Protein AF-A0A1G9SM33-F1 (afdb_monomer)

Mean predicted aligned error: 10.68 Å

Foldseek 3Di:
DDDDDDPPDPVVVVVVVVVVVVVVVVVCVVVVHDDDQDDADVVLVVQVCVPVVPDDPVLCSVAVPVSVVQVVQQVVCVVVVPQKHWDWDQDPVSHTDTDIDGNDD

Radius of gyration: 19.19 Å; Cα contacts (8 Å, |Δi|>4): 84; chains: 1; bounding box: 56×46×44 Å

Organism: NCBI:txid349095

Nearest PDB structures (foldseek):
  5da0-assembly1_A  TM=3.170E-01  e=4.469E+00  Deinococcus geothermalis DSM 11300
  3viq-assembly1_A  TM=2.223E-01  e=9.985E+00  Schizosaccharomyces pombe 972h-

Secondary structure (DSSP, 8-state):
-------SHHHHHHHHHHHHHHHHHHHHHHTTPPPPPPPPPHHHHHHHHHH-TT--HHHHHHTHHHHHHHHHHHHHHHHTT-SEEEEEEE-TTS-EEEEEEEPP-

Structure (mmCIF, N/CA/C/O backbone):
data_AF-A0A1G9SM33-F1
#
_entry.id   AF-A0A1G9SM33-F1
#
loop_
_atom_site.group_PDB
_atom_site.id
_atom_site.type_symbol
_atom_site.label_atom_id
_atom_site.label_alt_id
_atom_site.label_comp_id
_atom_site.label_asym_id
_atom_site.label_entity_id
_atom_site.label_seq_id
_atom_site.pdbx_PDB_ins_code
_atom_site.Cartn_x
_atom_site.Cartn_y
_atom_site.Cartn_z
_atom_site.occupancy
_atom_site.B_iso_or_equiv
_atom_site.auth_seq_id
_atom_site.auth_comp_id
_atom_site.auth_asym_id
_atom_site.auth_atom_id
_atom_site.pdbx_PDB_model_num
ATOM 1 N N . MET A 1 1 ? 42.737 32.517 11.461 1.00 46.97 1 MET A N 1
ATOM 2 C CA . MET A 1 1 ? 41.307 32.495 11.848 1.00 46.97 1 MET A CA 1
ATOM 3 C C . MET A 1 1 ? 40.440 32.517 10.597 1.00 46.97 1 MET A C 1
ATOM 5 O O . MET A 1 1 ? 40.552 33.475 9.845 1.00 46.97 1 MET A O 1
ATOM 9 N N . LYS A 1 2 ? 39.619 31.480 10.382 1.00 39.97 2 LYS A N 1
ATOM 10 C CA . LYS A 1 2 ? 38.260 31.524 9.798 1.00 39.97 2 LYS A CA 1
ATOM 11 C C . LYS A 1 2 ? 37.671 30.106 9.849 1.00 39.97 2 LYS A C 1
ATOM 13 O O . LYS A 1 2 ? 37.938 29.256 9.013 1.00 39.97 2 LYS A O 1
ATOM 18 N N . THR A 1 3 ? 37.003 29.894 10.977 1.00 42.69 3 THR A N 1
ATOM 19 C CA . THR A 1 3 ? 35.921 28.958 11.313 1.00 42.69 3 THR A CA 1
ATOM 20 C C . THR A 1 3 ? 35.439 27.984 10.233 1.00 42.69 3 THR A C 1
ATOM 22 O O . THR A 1 3 ? 34.857 28.380 9.223 1.00 42.69 3 THR A O 1
ATOM 25 N N . SER A 1 4 ? 35.586 26.698 10.545 1.00 43.47 4 SER A N 1
ATOM 26 C CA . SER A 1 4 ? 34.866 25.560 9.974 1.00 43.47 4 SER A CA 1
ATOM 27 C C . SER A 1 4 ? 33.345 25.690 10.174 1.00 43.47 4 SER A C 1
ATOM 29 O O . SER A 1 4 ? 32.873 26.113 11.229 1.00 43.47 4 SER A O 1
ATOM 31 N N . ARG A 1 5 ? 32.581 25.339 9.130 1.00 48.88 5 ARG A N 1
ATOM 32 C CA . ARG A 1 5 ? 31.107 25.296 9.092 1.00 48.88 5 ARG A CA 1
ATOM 33 C C . ARG A 1 5 ? 30.548 24.177 9.994 1.00 48.88 5 ARG A C 1
ATOM 35 O O . ARG A 1 5 ? 31.129 23.094 10.004 1.00 48.88 5 ARG A O 1
ATOM 42 N N . PRO A 1 6 ? 29.402 24.374 10.675 1.00 45.84 6 PRO A N 1
ATOM 43 C CA . PRO A 1 6 ? 28.729 23.317 11.421 1.00 45.84 6 PRO A CA 1
ATOM 44 C C . PRO A 1 6 ? 27.711 22.598 10.518 1.00 45.84 6 PRO A C 1
ATOM 46 O O . PRO A 1 6 ? 26.636 23.125 10.253 1.00 45.84 6 PRO A O 1
ATOM 49 N N . GLU A 1 7 ? 28.021 21.387 10.049 1.00 49.94 7 GLU A N 1
ATOM 50 C CA . GLU A 1 7 ? 27.069 20.556 9.277 1.00 49.94 7 GLU A CA 1
ATOM 51 C C . GLU A 1 7 ? 26.266 19.566 10.149 1.00 49.94 7 GLU A C 1
ATOM 53 O O . GLU A 1 7 ? 25.464 18.780 9.650 1.00 49.94 7 GLU A O 1
ATOM 58 N N . THR A 1 8 ? 26.424 19.612 11.474 1.00 51.47 8 THR A N 1
ATOM 59 C CA . THR A 1 8 ? 25.851 18.629 12.413 1.00 51.47 8 THR A CA 1
ATOM 60 C C . THR A 1 8 ? 24.533 19.045 13.086 1.00 51.47 8 THR A C 1
ATOM 62 O O . THR A 1 8 ? 23.816 18.182 13.581 1.00 51.47 8 THR A O 1
ATOM 65 N N . GLY A 1 9 ? 24.141 20.326 13.067 1.00 47.81 9 GLY A N 1
ATOM 66 C CA . GLY A 1 9 ? 23.004 20.828 13.869 1.00 47.81 9 GLY A CA 1
ATOM 67 C C . GLY A 1 9 ? 21.588 20.497 13.359 1.00 47.81 9 GLY A C 1
ATOM 68 O O . GLY A 1 9 ? 20.625 20.531 14.128 1.00 47.81 9 GLY A O 1
ATOM 69 N N . VAL A 1 10 ? 21.428 20.165 12.075 1.00 51.75 10 VAL A N 1
ATOM 70 C CA . VAL A 1 10 ? 20.098 19.968 11.454 1.00 51.75 10 VAL A CA 1
ATOM 71 C C . VAL A 1 10 ? 19.575 18.535 11.642 1.00 51.75 10 VAL A C 1
ATOM 73 O O . VAL A 1 10 ? 18.385 18.326 11.857 1.00 51.75 10 VAL A O 1
ATOM 76 N N . LYS A 1 11 ? 20.461 17.531 11.652 1.00 52.66 11 LYS A N 1
ATOM 77 C CA . LYS A 1 11 ? 20.069 16.116 11.811 1.00 52.66 11 LYS A CA 1
ATOM 78 C C . LYS A 1 11 ? 19.649 15.770 13.244 1.00 52.66 11 LYS A C 1
ATOM 80 O O . LYS A 1 11 ? 18.727 14.978 13.443 1.00 52.66 11 LYS A O 1
ATOM 85 N N . ASP A 1 12 ? 20.275 16.393 14.242 1.00 59.75 12 ASP A N 1
ATOM 86 C CA . ASP A 1 12 ? 19.938 1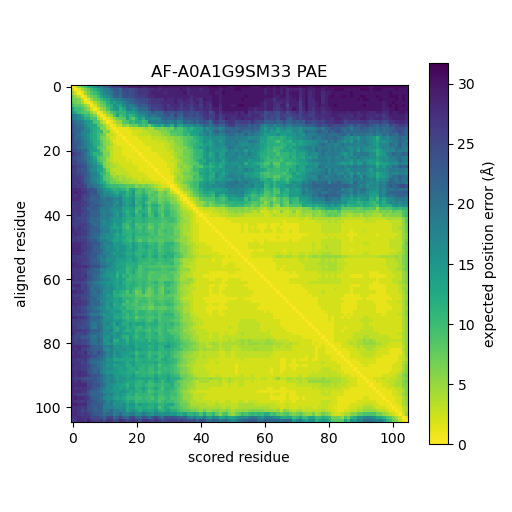6.166 15.655 1.00 59.75 12 ASP A CA 1
ATOM 87 C C . ASP A 1 12 ? 18.591 16.780 16.050 1.00 59.75 12 ASP A C 1
ATOM 89 O O . ASP A 1 12 ? 17.868 16.229 16.887 1.00 59.75 12 ASP A O 1
ATOM 93 N N . THR A 1 13 ? 18.202 17.884 15.411 1.00 72.25 13 THR A N 1
ATOM 94 C CA . THR A 1 13 ? 16.907 18.530 15.653 1.00 72.25 13 THR A CA 1
ATOM 95 C C . THR A 1 13 ? 15.754 17.741 15.035 1.00 72.25 13 THR A C 1
ATOM 97 O O . THR A 1 13 ? 14.717 17.575 15.681 1.00 72.25 13 THR A O 1
ATOM 100 N N . GLU A 1 14 ? 15.937 17.173 13.843 1.00 71.81 14 GLU A N 1
ATOM 101 C CA . GLU A 1 14 ? 14.946 16.299 13.207 1.00 71.81 14 GLU A CA 1
ATOM 102 C C . GLU A 1 14 ? 14.753 14.985 13.976 1.00 71.81 14 GLU A C 1
ATOM 104 O O . GLU A 1 14 ? 13.626 14.631 14.330 1.00 71.81 14 GLU A O 1
ATOM 109 N N . LYS A 1 15 ? 15.847 14.314 14.355 1.00 77.06 15 LYS A N 1
ATOM 110 C CA . LYS A 1 15 ? 15.7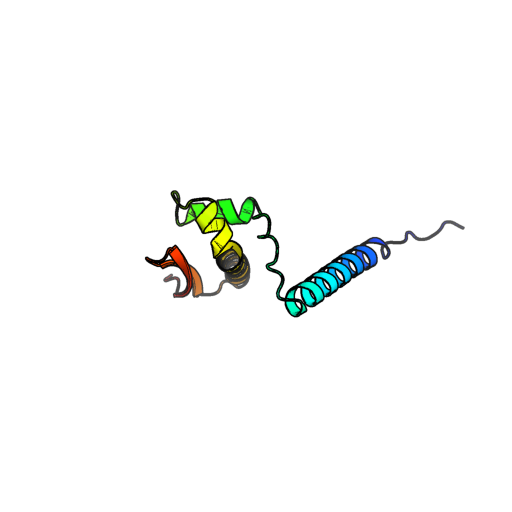95 13.110 15.197 1.00 77.06 15 LYS A CA 1
ATOM 111 C C . LYS A 1 15 ? 15.088 13.376 16.529 1.00 77.06 15 LYS A C 1
ATOM 113 O O . LYS A 1 15 ? 14.259 12.577 16.961 1.00 77.06 15 LYS A O 1
ATOM 118 N N . SER A 1 16 ? 15.367 14.517 17.160 1.00 81.12 16 SER A N 1
ATOM 119 C CA . SER A 1 16 ? 14.714 14.922 18.410 1.00 81.12 16 SER A CA 1
ATOM 120 C C . SER A 1 16 ? 13.213 15.174 18.230 1.00 81.12 16 SER A C 1
ATOM 122 O O . SER A 1 16 ? 12.418 14.752 19.072 1.00 81.12 16 SER A O 1
ATOM 124 N N . ARG A 1 17 ? 12.800 15.788 17.112 1.00 77.50 17 ARG A N 1
ATOM 125 C CA . ARG A 1 17 ? 11.382 15.973 16.755 1.00 77.50 17 ARG A CA 1
ATOM 126 C C . ARG A 1 17 ? 10.671 14.640 16.537 1.00 77.50 17 ARG A C 1
ATOM 128 O O . ARG A 1 17 ? 9.576 14.449 17.065 1.00 77.50 17 ARG A O 1
ATOM 135 N N . ILE A 1 18 ? 11.303 13.709 15.822 1.00 80.81 18 ILE A N 1
ATOM 136 C CA . ILE A 1 18 ? 10.766 12.363 15.586 1.00 80.81 18 ILE A CA 1
ATOM 137 C C . ILE A 1 18 ? 10.593 11.620 16.915 1.00 80.81 18 ILE A C 1
ATOM 139 O O . ILE A 1 18 ? 9.509 11.115 17.198 1.00 80.81 18 ILE A O 1
ATOM 143 N N . LEU A 1 19 ? 11.615 11.609 17.777 1.00 82.38 19 LEU A N 1
ATOM 144 C CA . LEU A 1 19 ? 11.549 10.947 19.087 1.00 82.38 19 LEU A CA 1
ATOM 145 C C . LEU A 1 19 ? 10.477 11.552 20.000 1.00 82.38 19 LEU A C 1
ATOM 147 O O . LEU A 1 19 ? 9.778 10.819 20.702 1.00 82.38 19 LEU A O 1
ATOM 151 N N . HIS A 1 20 ? 10.325 12.876 19.985 1.00 81.75 20 HIS A N 1
ATOM 152 C CA . HIS A 1 20 ? 9.274 13.552 20.737 1.00 81.75 20 HIS A CA 1
ATOM 153 C C . HIS A 1 20 ? 7.879 13.157 20.231 1.00 81.75 20 HIS A C 1
ATOM 155 O O . HIS A 1 20 ? 7.013 12.794 21.029 1.00 81.75 20 HIS A O 1
ATOM 161 N N . ARG A 1 21 ? 7.682 13.137 18.906 1.00 80.38 21 ARG A N 1
ATOM 162 C CA . ARG A 1 21 ? 6.428 12.707 18.275 1.00 80.38 21 ARG A CA 1
ATOM 163 C C . ARG A 1 21 ? 6.103 11.249 18.607 1.00 80.38 21 ARG A C 1
ATOM 165 O O . ARG A 1 21 ? 4.977 10.962 18.996 1.00 80.38 21 ARG A O 1
ATOM 172 N N . LEU A 1 22 ? 7.090 10.352 18.554 1.00 83.12 22 LEU A N 1
ATOM 173 C CA . LEU A 1 22 ? 6.931 8.941 18.925 1.00 83.12 22 LEU A CA 1
ATOM 174 C C . LEU A 1 22 ? 6.562 8.756 20.402 1.00 83.12 22 LEU A C 1
ATOM 176 O O . LEU A 1 22 ? 5.708 7.928 20.714 1.00 83.12 22 LEU A O 1
ATOM 180 N N . ARG A 1 23 ? 7.158 9.531 21.321 1.00 85.31 23 ARG A N 1
ATOM 181 C CA . ARG A 1 23 ? 6.760 9.505 22.742 1.00 85.31 23 ARG A CA 1
ATOM 182 C C . ARG A 1 23 ? 5.318 9.940 22.936 1.00 85.31 23 ARG A C 1
ATOM 184 O O . ARG A 1 23 ? 4.594 9.253 23.648 1.00 85.31 23 ARG A O 1
ATOM 191 N N . LYS A 1 24 ? 4.913 11.042 22.298 1.00 81.00 24 LYS A N 1
ATOM 192 C CA . LYS A 1 24 ? 3.534 11.535 22.369 1.00 81.00 24 LYS A CA 1
ATOM 193 C C . LYS A 1 24 ? 2.566 10.482 21.839 1.00 81.00 24 LYS A C 1
ATOM 195 O O . LYS A 1 24 ? 1.604 10.151 22.516 1.00 81.00 24 LYS A O 1
ATOM 200 N N . ILE A 1 25 ? 2.888 9.878 20.692 1.00 78.44 25 ILE A N 1
ATOM 201 C CA . ILE A 1 25 ? 2.091 8.787 20.128 1.00 78.44 25 ILE A CA 1
ATOM 202 C C . ILE A 1 25 ? 1.974 7.641 21.135 1.00 78.44 25 ILE A C 1
ATOM 204 O O . ILE A 1 25 ? 0.880 7.228 21.483 1.00 78.44 25 ILE A O 1
ATOM 208 N N . ARG A 1 26 ? 3.086 7.169 21.699 1.00 79.88 26 ARG A N 1
ATOM 209 C CA . ARG A 1 26 ? 3.062 6.068 22.669 1.00 79.88 26 ARG A CA 1
ATOM 210 C C . ARG A 1 26 ? 2.219 6.371 23.917 1.00 79.88 26 ARG A C 1
ATOM 212 O O . ARG A 1 26 ? 1.583 5.461 24.438 1.00 79.88 26 ARG A O 1
ATOM 219 N N . GLN A 1 27 ? 2.220 7.614 24.397 1.00 83.25 27 GLN A N 1
ATOM 220 C CA . GLN A 1 27 ? 1.413 8.035 25.547 1.00 83.25 27 GLN A CA 1
ATOM 221 C C . GLN A 1 27 ? -0.086 8.041 25.227 1.00 83.25 27 GLN A C 1
ATOM 223 O O . GLN A 1 27 ? -0.866 7.494 25.998 1.00 83.25 27 GLN A O 1
ATOM 228 N N . GLU A 1 28 ? -0.476 8.582 24.073 1.00 79.69 28 GLU A N 1
ATOM 229 C CA . GLU A 1 28 ? -1.871 8.580 23.609 1.00 79.69 28 GLU A CA 1
ATOM 230 C C . GLU A 1 28 ? -2.390 7.148 23.374 1.00 79.69 28 GLU A C 1
ATOM 232 O O . GLU A 1 28 ? -3.510 6.823 23.761 1.00 79.69 28 GLU A O 1
ATOM 237 N N . ALA A 1 29 ? -1.544 6.257 22.835 1.00 76.25 29 ALA A N 1
ATOM 238 C CA . ALA A 1 29 ? -1.876 4.839 22.646 1.00 76.25 29 ALA A CA 1
ATOM 239 C C . ALA A 1 29 ? -2.140 4.161 23.991 1.00 76.25 29 ALA A C 1
ATOM 241 O O . ALA A 1 29 ? -3.109 3.420 24.136 1.00 76.25 29 ALA A O 1
ATOM 242 N N . ALA A 1 30 ? -1.279 4.423 24.980 1.00 80.50 30 ALA A N 1
ATOM 243 C CA . ALA A 1 30 ? -1.432 3.887 26.327 1.00 80.50 30 ALA A CA 1
ATOM 244 C C . ALA A 1 30 ? -2.688 4.427 27.033 1.00 80.50 30 ALA A C 1
ATOM 246 O O . ALA A 1 30 ? -3.261 3.728 27.863 1.00 80.50 30 ALA A O 1
ATOM 247 N N . ALA A 1 31 ? -3.130 5.640 26.687 1.00 83.19 31 ALA A N 1
ATOM 248 C CA . ALA A 1 31 ? -4.362 6.241 27.189 1.00 83.19 31 ALA A CA 1
ATOM 249 C C . ALA A 1 31 ? -5.635 5.715 26.493 1.00 83.19 31 ALA A C 1
ATOM 251 O O . ALA A 1 31 ? -6.737 6.088 26.884 1.00 83.19 31 ALA A O 1
ATOM 252 N N . GLY A 1 32 ? -5.507 4.861 25.469 1.00 76.31 32 GLY A N 1
ATOM 253 C CA . GLY A 1 32 ? -6.640 4.353 24.692 1.00 76.31 32 GLY A CA 1
ATOM 254 C C . GLY A 1 32 ? -7.279 5.398 23.773 1.00 76.31 32 GLY A C 1
ATOM 255 O O . GLY A 1 32 ? -8.345 5.149 23.205 1.00 76.31 32 GLY A O 1
ATOM 256 N N . ASN A 1 33 ? -6.639 6.558 23.602 1.00 75.62 33 ASN A N 1
ATOM 257 C CA . ASN A 1 33 ? -7.123 7.587 22.699 1.00 75.62 33 ASN A CA 1
ATO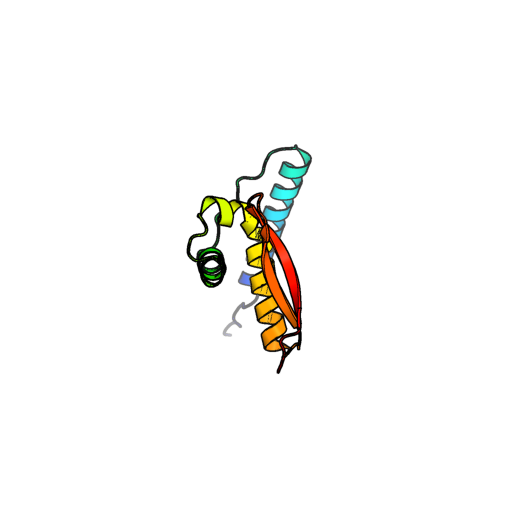M 258 C C . ASN A 1 33 ? -6.937 7.121 21.254 1.00 75.62 33 ASN A C 1
ATOM 260 O O . ASN A 1 33 ? -5.870 6.639 20.863 1.00 75.62 33 ASN A O 1
ATOM 264 N N . ARG A 1 34 ? -7.984 7.282 20.436 1.00 61.75 34 ARG A N 1
ATOM 265 C CA . ARG A 1 34 ? -7.853 7.095 18.990 1.00 61.75 34 ARG A CA 1
ATOM 266 C C . ARG A 1 34 ? -6.922 8.166 18.448 1.00 61.75 34 ARG A C 1
ATOM 268 O O . ARG A 1 34 ? -7.118 9.355 18.691 1.00 61.75 34 ARG A O 1
ATOM 275 N N . PHE A 1 35 ? -5.925 7.729 17.694 1.00 62.88 35 PHE A N 1
ATOM 276 C CA . PHE A 1 35 ? -5.069 8.645 16.967 1.00 62.88 35 PHE A CA 1
ATOM 277 C C . PHE A 1 35 ? -5.880 9.385 15.914 1.00 62.88 35 PHE A C 1
ATOM 279 O O . PHE A 1 35 ? -6.724 8.757 15.270 1.00 62.88 35 PHE A O 1
ATOM 286 N N . PRO A 1 36 ? -5.623 10.688 15.712 1.00 65.06 36 PRO A N 1
ATOM 287 C CA . PRO A 1 36 ? -6.105 11.347 14.514 1.00 65.06 36 PRO A CA 1
ATOM 288 C C . PRO A 1 36 ? -5.609 10.550 13.308 1.00 65.06 36 PRO A C 1
ATOM 290 O O . PRO A 1 36 ? -4.443 10.138 13.271 1.00 65.06 36 PRO A O 1
ATOM 293 N N . GLU A 1 37 ? -6.511 10.294 12.363 1.00 65.31 37 GLU A N 1
ATOM 294 C CA . GLU A 1 37 ? -6.142 9.630 11.120 1.00 65.31 37 GLU A CA 1
ATOM 295 C C . GLU A 1 37 ? -5.014 10.435 10.465 1.00 65.31 37 GLU A C 1
ATOM 297 O O . GLU A 1 37 ? -5.091 11.668 10.412 1.00 65.31 37 GLU A O 1
ATOM 302 N N . PRO A 1 38 ? -3.924 9.776 10.046 1.00 71.12 38 PRO A N 1
ATOM 303 C CA . PRO A 1 38 ? -2.824 10.484 9.428 1.00 71.12 38 PRO A CA 1
ATOM 304 C C . PRO A 1 38 ? -3.309 11.128 8.135 1.00 71.12 38 PRO A C 1
ATOM 306 O O . PRO A 1 38 ? -4.057 10.527 7.363 1.00 71.12 38 PRO A O 1
ATOM 309 N N . GLU A 1 39 ? -2.863 12.358 7.907 1.00 81.50 39 GLU A N 1
ATOM 310 C CA . GLU A 1 39 ? -2.991 12.986 6.601 1.00 81.50 39 GLU A CA 1
ATOM 311 C C . GLU A 1 39 ? -2.242 12.121 5.584 1.00 81.50 39 GLU A C 1
ATOM 313 O O . GLU A 1 39 ? -1.066 11.792 5.774 1.00 81.50 39 GLU A O 1
ATOM 318 N N . VAL A 1 40 ? -2.955 11.686 4.547 1.00 85.31 40 VAL A N 1
ATOM 319 C CA . VAL A 1 40 ? -2.397 10.813 3.518 1.00 85.31 40 VAL A CA 1
ATOM 320 C C . VAL A 1 40 ? -1.547 11.651 2.572 1.00 85.31 40 VAL A C 1
ATOM 322 O O . VAL A 1 40 ? -2.027 12.626 1.997 1.00 85.31 40 VAL A O 1
ATOM 325 N N . ASP A 1 41 ? -0.295 11.240 2.383 1.00 90.00 41 ASP A N 1
ATOM 326 C CA . ASP A 1 41 ? 0.606 11.862 1.416 1.00 90.00 41 ASP A CA 1
ATOM 327 C C . ASP A 1 41 ? 0.019 11.767 -0.014 1.00 90.00 41 ASP A C 1
ATOM 329 O O . ASP A 1 41 ? -0.424 10.684 -0.421 1.00 90.00 41 ASP A O 1
ATOM 333 N N . PRO A 1 42 ? 0.015 12.854 -0.811 1.00 93.94 42 PRO A N 1
ATOM 334 C CA . PRO A 1 42 ? -0.417 12.821 -2.209 1.00 93.94 42 PRO A CA 1
ATOM 335 C C . PRO A 1 42 ? 0.230 11.711 -3.050 1.00 93.94 42 PRO A C 1
ATOM 337 O O . PRO A 1 42 ? -0.423 11.170 -3.945 1.00 93.94 42 PRO A O 1
ATOM 340 N N . GLU A 1 43 ? 1.482 11.339 -2.763 1.00 94.94 43 GLU A N 1
ATOM 341 C CA . GLU A 1 43 ? 2.171 10.245 -3.454 1.00 94.94 43 GLU A CA 1
ATOM 342 C C . GLU A 1 43 ? 1.491 8.893 -3.186 1.00 94.94 43 GLU A C 1
ATOM 344 O O . GLU A 1 43 ? 1.289 8.106 -4.111 1.00 94.94 43 GLU A O 1
ATOM 349 N N . VAL A 1 44 ? 1.048 8.656 -1.948 1.00 94.62 44 VAL A N 1
ATOM 350 C CA . VAL A 1 44 ? 0.316 7.442 -1.549 1.00 94.62 44 VAL A CA 1
ATOM 351 C C . VAL A 1 44 ? -1.031 7.378 -2.271 1.00 94.62 44 VAL A C 1
ATOM 353 O O . VAL A 1 44 ? -1.398 6.330 -2.809 1.00 94.62 44 VAL A O 1
ATOM 356 N N . THR A 1 45 ? -1.739 8.506 -2.360 1.00 95.69 45 THR A N 1
ATOM 357 C CA . THR A 1 45 ? -3.002 8.618 -3.107 1.00 95.69 45 THR A CA 1
ATOM 358 C C . THR A 1 45 ? -2.810 8.323 -4.592 1.00 95.69 45 THR A C 1
ATOM 360 O O . THR A 1 45 ? -3.554 7.533 -5.180 1.00 95.69 45 THR A O 1
ATOM 363 N N . MET A 1 46 ? -1.790 8.922 -5.210 1.00 97.06 46 MET A N 1
ATOM 364 C CA . MET A 1 46 ? -1.465 8.689 -6.615 1.00 97.06 46 MET A CA 1
ATOM 365 C C . MET A 1 46 ? -1.098 7.222 -6.859 1.00 97.06 46 MET A C 1
ATOM 367 O O . MET A 1 46 ? -1.619 6.608 -7.788 1.00 97.06 46 MET A O 1
ATOM 371 N N . PHE A 1 47 ? -0.263 6.638 -5.997 1.00 97.00 47 PHE A N 1
ATOM 372 C CA . PHE A 1 47 ? 0.134 5.238 -6.090 1.00 97.00 47 PHE A CA 1
ATOM 373 C C . PHE A 1 47 ? -1.067 4.292 -5.991 1.00 97.00 47 PHE A C 1
ATOM 375 O O . PHE A 1 47 ? -1.176 3.372 -6.797 1.00 97.00 47 PHE A O 1
ATOM 382 N N . ALA A 1 48 ? -2.004 4.529 -5.067 1.00 96.94 48 ALA A N 1
ATOM 383 C CA . ALA A 1 48 ? -3.226 3.731 -4.955 1.00 96.94 48 ALA A CA 1
ATOM 384 C C . ALA A 1 48 ? -4.048 3.748 -6.254 1.00 96.94 48 ALA A C 1
ATOM 386 O O . ALA A 1 48 ? -4.465 2.695 -6.747 1.00 96.94 48 ALA A O 1
ATOM 387 N N . ARG A 1 49 ? -4.218 4.936 -6.846 1.00 97.31 49 ARG A N 1
ATOM 388 C CA . ARG A 1 49 ? -5.009 5.142 -8.068 1.00 97.31 49 ARG A CA 1
ATOM 389 C C . ARG A 1 49 ? -4.372 4.555 -9.329 1.00 97.31 49 ARG A C 1
ATOM 391 O O . ARG A 1 49 ? -5.094 4.265 -10.276 1.00 97.31 49 ARG A O 1
ATOM 398 N N . LEU A 1 50 ? -3.063 4.286 -9.336 1.00 96.25 50 LEU A N 1
ATOM 399 C CA . LEU A 1 50 ? -2.428 3.526 -10.424 1.00 96.25 50 LEU A CA 1
ATOM 400 C C . LEU A 1 50 ? -2.966 2.090 -10.539 1.00 96.25 50 LEU A C 1
ATOM 402 O O . LEU A 1 50 ? -2.971 1.528 -11.632 1.00 96.25 50 LEU A O 1
ATOM 406 N N . PHE A 1 51 ? -3.402 1.488 -9.428 1.00 94.44 51 PHE A N 1
ATOM 407 C CA . PHE A 1 51 ? -3.935 0.119 -9.401 1.00 94.44 51 PHE A CA 1
ATOM 408 C C . PHE A 1 51 ? -5.459 0.085 -9.325 1.00 94.44 51 PHE A C 1
ATOM 410 O O . PHE A 1 51 ? -6.082 -0.811 -9.891 1.00 94.44 51 PHE A O 1
ATOM 417 N N . TYR A 1 52 ? -6.048 1.058 -8.632 1.00 96.38 52 TYR A N 1
ATOM 418 C CA . TYR A 1 52 ? -7.485 1.171 -8.418 1.00 96.38 52 TYR A CA 1
ATOM 419 C C . TYR A 1 52 ? -7.930 2.603 -8.747 1.00 96.38 52 TYR A C 1
ATOM 421 O O . TYR A 1 52 ? -8.049 3.413 -7.833 1.00 96.38 52 TYR A O 1
ATOM 429 N N . PRO A 1 53 ? -8.159 2.950 -10.027 1.00 96.12 53 PRO A N 1
ATOM 430 C CA . PRO A 1 53 ? -8.415 4.336 -10.440 1.00 96.12 53 PRO A CA 1
ATOM 431 C C . PRO A 1 53 ? -9.583 5.009 -9.710 1.00 96.12 53 PRO A C 1
ATOM 433 O O . PRO A 1 53 ? -9.506 6.185 -9.373 1.00 96.12 53 PRO A O 1
ATOM 436 N N . GLU A 1 54 ? -10.619 4.229 -9.401 1.00 95.69 54 GLU A N 1
ATOM 437 C CA . GLU A 1 54 ? -11.862 4.688 -8.770 1.00 95.69 54 GLU A CA 1
ATOM 438 C C . GLU A 1 54 ? -11.863 4.539 -7.234 1.00 95.69 54 GLU A C 1
ATOM 440 O O . GLU A 1 54 ? -12.911 4.657 -6.596 1.00 95.69 54 GLU A O 1
ATOM 445 N N . ILE A 1 55 ? -10.722 4.220 -6.606 1.00 96.12 55 ILE A N 1
ATOM 446 C CA . ILE A 1 55 ? -10.660 4.091 -5.144 1.00 96.12 55 ILE A CA 1
ATOM 447 C C . ILE A 1 55 ? -10.903 5.449 -4.475 1.00 96.12 55 ILE A C 1
ATOM 449 O O . ILE A 1 55 ? -10.283 6.457 -4.818 1.00 96.12 55 ILE A O 1
ATOM 453 N N . SER A 1 56 ? -11.815 5.471 -3.503 1.00 95.50 56 SER A N 1
ATOM 454 C CA . SER A 1 56 ? -12.183 6.694 -2.790 1.00 95.50 56 SER A CA 1
ATOM 455 C C . SER A 1 56 ? -11.106 7.129 -1.799 1.00 95.50 56 SER A C 1
ATOM 457 O O . SER A 1 56 ? -10.409 6.296 -1.215 1.00 95.50 56 SER A O 1
ATOM 459 N N . ASP A 1 57 ? -11.034 8.431 -1.525 1.00 93.81 57 ASP A N 1
ATOM 460 C CA . ASP A 1 57 ? -10.080 8.991 -0.558 1.00 93.81 57 ASP A CA 1
ATOM 461 C C . ASP A 1 57 ? -10.260 8.391 0.839 1.00 93.81 57 ASP A C 1
ATOM 463 O O . ASP A 1 57 ? -9.281 8.092 1.513 1.00 93.81 57 ASP A O 1
ATOM 467 N N . THR A 1 58 ? -11.499 8.100 1.242 1.00 93.06 58 THR A N 1
ATOM 468 C CA . THR A 1 58 ? -11.791 7.415 2.509 1.00 93.06 58 THR A CA 1
ATOM 469 C C . THR A 1 58 ? -11.196 6.005 2.560 1.00 93.06 58 THR A C 1
ATOM 471 O O . THR A 1 58 ? -10.685 5.588 3.597 1.00 93.06 58 THR A O 1
ATOM 474 N N . LEU A 1 59 ? -11.232 5.251 1.454 1.00 94.75 59 LEU A N 1
ATOM 475 C CA . LEU A 1 59 ? -10.614 3.923 1.396 1.00 94.75 59 LEU A CA 1
ATOM 476 C C . LEU A 1 59 ? -9.090 4.002 1.357 1.00 94.75 59 LEU A C 1
ATOM 478 O O . LEU A 1 59 ? -8.436 3.166 1.980 1.00 94.75 59 LEU A O 1
ATOM 482 N N . ILE A 1 60 ? -8.531 5.001 0.673 1.00 95.38 60 ILE A N 1
ATOM 483 C CA . ILE A 1 60 ? -7.090 5.270 0.697 1.00 95.38 60 ILE A CA 1
ATOM 484 C C . ILE A 1 60 ? -6.658 5.604 2.127 1.00 95.38 60 ILE A C 1
ATOM 486 O O . ILE A 1 60 ? -5.717 5.004 2.634 1.00 95.38 60 ILE A O 1
ATOM 490 N N . GLN A 1 61 ? -7.379 6.495 2.805 1.00 92.94 61 GLN A N 1
ATOM 491 C CA . GLN A 1 61 ? -7.098 6.898 4.179 1.00 92.94 61 GLN A CA 1
ATOM 492 C C . GLN A 1 61 ? -7.219 5.738 5.156 1.00 92.94 61 GLN A C 1
ATOM 494 O O . GLN A 1 61 ? -6.372 5.595 6.026 1.00 92.94 61 GLN A O 1
ATOM 499 N N . ARG A 1 62 ? -8.208 4.857 4.992 1.00 92.38 62 ARG A N 1
ATOM 500 C CA . ARG A 1 62 ? -8.340 3.667 5.841 1.00 92.38 62 ARG A CA 1
ATOM 501 C C . ARG A 1 62 ? -7.188 2.673 5.661 1.00 92.38 62 ARG A C 1
ATOM 503 O O . ARG A 1 62 ? -6.785 2.048 6.634 1.00 92.38 62 ARG A O 1
ATOM 510 N N . ASN A 1 63 ? -6.673 2.532 4.440 1.00 94.50 63 ASN A N 1
ATOM 511 C CA . ASN A 1 63 ? -5.642 1.551 4.073 1.00 94.50 63 ASN A CA 1
ATOM 512 C C . ASN A 1 63 ? -4.262 2.195 3.833 1.00 94.50 63 ASN A C 1
ATOM 514 O O . ASN A 1 63 ? -3.412 1.637 3.134 1.00 94.50 63 ASN A O 1
ATOM 518 N N . TRP A 1 64 ? -4.041 3.404 4.359 1.00 94.31 64 TRP A N 1
ATOM 519 C CA . TRP A 1 64 ? -2.864 4.222 4.054 1.00 94.31 64 TRP A CA 1
ATOM 520 C C . TRP A 1 64 ? -1.550 3.491 4.361 1.00 94.31 64 TRP A C 1
ATOM 522 O O . TRP A 1 64 ? -0.564 3.647 3.636 1.00 94.31 64 TRP A O 1
ATOM 532 N N . LEU A 1 65 ? -1.543 2.670 5.417 1.00 93.12 65 LEU A N 1
ATOM 533 C CA . LEU A 1 65 ? -0.372 1.939 5.880 1.00 93.12 65 LEU A CA 1
ATOM 534 C C . LEU A 1 65 ? 0.021 0.856 4.874 1.00 93.12 65 LEU A C 1
ATOM 536 O O . LEU A 1 65 ? 1.180 0.763 4.475 1.00 93.12 65 LEU A O 1
ATOM 540 N N . GLU A 1 66 ? -0.945 0.067 4.417 1.00 95.69 66 GLU A N 1
ATOM 541 C CA . GLU A 1 66 ? -0.742 -1.000 3.445 1.00 95.69 66 GLU A CA 1
ATOM 542 C C . GLU A 1 66 ? -0.289 -0.431 2.099 1.00 95.69 66 GLU A C 1
ATOM 544 O O . GLU A 1 66 ? 0.664 -0.938 1.503 1.00 95.69 66 GLU A O 1
ATOM 549 N N . ILE A 1 67 ? -0.901 0.667 1.651 1.00 97.00 67 ILE A N 1
ATOM 550 C CA . ILE A 1 67 ? -0.522 1.344 0.404 1.00 97.00 67 ILE A CA 1
ATOM 551 C C . ILE A 1 67 ? 0.921 1.863 0.498 1.00 97.00 67 ILE A C 1
ATOM 553 O O . ILE A 1 67 ? 1.735 1.592 -0.390 1.00 97.00 67 ILE A O 1
ATOM 557 N N . THR A 1 68 ? 1.268 2.535 1.602 1.00 95.69 68 THR A N 1
ATOM 558 C CA . THR A 1 68 ? 2.628 3.046 1.850 1.00 95.69 68 THR A CA 1
ATOM 559 C C . THR A 1 68 ? 3.653 1.912 1.875 1.00 95.69 68 THR A C 1
ATOM 561 O O . THR A 1 68 ? 4.685 1.986 1.205 1.00 95.69 68 THR A O 1
ATOM 564 N N . ASN A 1 69 ? 3.352 0.824 2.587 1.00 96.06 69 ASN A N 1
ATOM 565 C CA . ASN A 1 69 ? 4.217 -0.353 2.663 1.00 96.06 69 ASN A CA 1
ATOM 566 C C . ASN A 1 69 ? 4.410 -1.001 1.286 1.00 96.06 69 ASN A C 1
ATOM 568 O O . ASN A 1 69 ? 5.523 -1.389 0.929 1.00 96.06 69 ASN A O 1
ATOM 572 N N . CYS A 1 70 ? 3.349 -1.097 0.478 1.00 97.19 70 CYS A N 1
ATOM 573 C CA . CYS A 1 70 ? 3.451 -1.622 -0.880 1.00 97.19 70 CYS A CA 1
ATOM 574 C C . CYS A 1 70 ? 4.370 -0.764 -1.754 1.00 97.19 70 CYS A C 1
ATOM 576 O O . CYS A 1 70 ? 5.199 -1.310 -2.485 1.00 97.19 70 CYS A O 1
ATOM 578 N N . MET A 1 71 ? 4.232 0.561 -1.675 1.00 96.19 71 MET A N 1
ATOM 579 C CA . MET A 1 71 ? 5.051 1.511 -2.424 1.00 96.19 71 MET A CA 1
ATOM 580 C C . MET A 1 71 ? 6.534 1.377 -2.053 1.00 96.19 71 MET A C 1
ATOM 582 O O . MET A 1 71 ? 7.374 1.201 -2.936 1.00 96.19 71 MET A O 1
ATOM 586 N N . GLN A 1 72 ? 6.854 1.357 -0.756 1.00 95.81 72 GLN A N 1
ATOM 587 C CA . GLN A 1 72 ? 8.228 1.200 -0.263 1.00 95.81 72 GLN A CA 1
ATOM 588 C C . GLN A 1 72 ? 8.841 -0.149 -0.658 1.00 95.81 72 GLN A C 1
ATOM 590 O O . GLN A 1 72 ? 9.952 -0.190 -1.193 1.00 95.81 72 GLN A O 1
ATOM 595 N N . HIS A 1 73 ? 8.110 -1.253 -0.462 1.00 95.94 73 HIS A N 1
ATOM 596 C CA . HIS A 1 73 ? 8.579 -2.580 -0.864 1.00 95.94 73 HIS A CA 1
ATOM 597 C C . HIS A 1 73 ? 8.826 -2.661 -2.367 1.00 95.94 73 HIS A C 1
ATOM 599 O O . HIS A 1 73 ? 9.829 -3.232 -2.787 1.00 95.94 73 HIS A O 1
ATOM 605 N N . ARG A 1 74 ? 7.945 -2.075 -3.184 1.00 93.56 74 ARG A N 1
ATOM 606 C CA . ARG A 1 74 ? 8.116 -2.069 -4.637 1.00 93.56 74 ARG A CA 1
ATOM 607 C C . ARG A 1 74 ? 9.364 -1.286 -5.049 1.00 93.56 74 ARG A C 1
ATOM 609 O O . ARG A 1 74 ? 10.152 -1.819 -5.823 1.00 93.56 74 ARG A O 1
ATOM 616 N N . GLN A 1 75 ? 9.592 -0.094 -4.489 1.00 94.50 75 GLN A N 1
ATOM 617 C CA . GLN A 1 75 ? 10.809 0.685 -4.761 1.00 94.50 75 GLN A CA 1
ATOM 618 C C . GLN A 1 75 ? 12.081 -0.092 -4.390 1.00 94.50 75 GLN A C 1
ATOM 620 O O . GLN A 1 75 ? 13.054 -0.091 -5.143 1.00 94.50 75 GLN A O 1
ATOM 625 N N . GLN A 1 76 ? 12.084 -0.784 -3.247 1.00 95.62 76 GLN A N 1
ATOM 626 C CA . GLN A 1 76 ? 1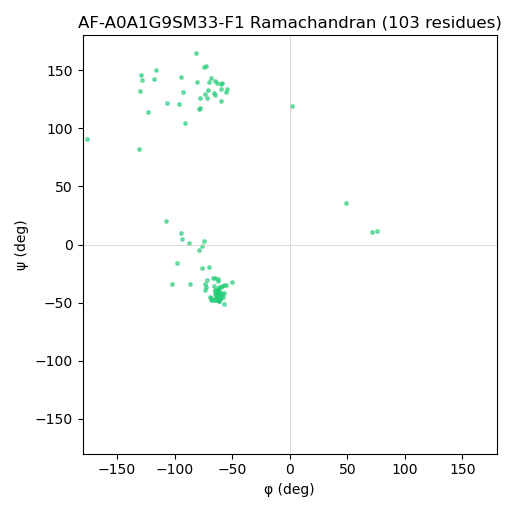3.210 -1.628 -2.846 1.00 95.62 76 GLN A CA 1
ATOM 627 C C . GLN A 1 76 ? 13.408 -2.810 -3.809 1.00 95.62 76 GLN A C 1
ATOM 629 O O . GLN A 1 76 ? 14.514 -3.035 -4.295 1.00 95.62 76 GLN A O 1
ATOM 634 N N . GLN A 1 77 ? 12.335 -3.527 -4.143 1.00 95.75 77 GLN A N 1
ATOM 635 C CA . GLN A 1 77 ? 12.363 -4.674 -5.055 1.00 95.75 77 GLN A CA 1
ATOM 636 C C . GLN A 1 77 ? 12.803 -4.295 -6.478 1.00 95.75 77 GLN A C 1
ATOM 638 O O . GLN A 1 77 ? 13.415 -5.110 -7.169 1.00 95.75 77 GLN A O 1
ATOM 643 N N . GLU A 1 78 ? 12.502 -3.075 -6.925 1.00 93.56 78 GLU A N 1
ATOM 644 C CA . GLU A 1 78 ? 12.998 -2.519 -8.186 1.00 93.56 78 GLU A CA 1
ATOM 645 C C . GLU A 1 78 ? 14.505 -2.255 -8.136 1.00 93.56 78 GLU A C 1
ATOM 647 O O . GLU A 1 78 ? 15.211 -2.681 -9.049 1.00 93.56 78 GLU A O 1
ATOM 652 N N . ARG A 1 79 ? 15.013 -1.646 -7.054 1.00 95.81 79 ARG A N 1
ATOM 653 C CA . ARG A 1 79 ? 16.459 -1.416 -6.853 1.00 95.81 79 ARG A CA 1
ATOM 654 C C . ARG A 1 79 ? 17.259 -2.716 -6.782 1.00 95.81 79 ARG A C 1
ATOM 656 O O . ARG A 1 79 ? 18.385 -2.770 -7.259 1.00 95.81 79 ARG A O 1
ATOM 663 N N . GLU A 1 80 ? 16.681 -3.751 -6.184 1.00 95.75 80 GLU A N 1
ATOM 664 C CA . GLU A 1 80 ? 17.324 -5.058 -6.002 1.00 95.75 80 GLU A CA 1
ATOM 665 C C . GLU A 1 80 ? 17.124 -6.003 -7.198 1.00 95.75 80 GLU A C 1
ATOM 667 O O . GLU A 1 80 ? 17.564 -7.149 -7.147 1.00 95.75 80 GLU A O 1
ATOM 672 N N . HIS A 1 81 ? 16.436 -5.563 -8.261 1.00 93.50 81 HIS A N 1
ATOM 673 C CA . HIS A 1 81 ? 16.038 -6.418 -9.388 1.00 93.50 81 HIS A CA 1
ATOM 674 C C . HIS A 1 81 ? 15.366 -7.728 -8.939 1.00 93.50 81 HIS A C 1
ATOM 676 O O . HIS A 1 81 ? 15.533 -8.784 -9.551 1.00 93.50 81 HIS A O 1
ATOM 682 N N . SER A 1 82 ? 14.589 -7.663 -7.854 1.00 93.56 82 SER A N 1
ATOM 683 C CA . SER A 1 82 ? 13.942 -8.836 -7.277 1.00 93.56 82 SER A CA 1
ATOM 684 C C . SER A 1 82 ? 13.003 -9.479 -8.302 1.00 93.56 82 SER A C 1
ATOM 686 O O . SER A 1 82 ? 12.249 -8.749 -8.949 1.00 93.56 82 SER A O 1
ATOM 688 N N . PRO A 1 83 ? 12.963 -10.819 -8.429 1.00 94.62 83 PRO A N 1
ATOM 689 C CA . PRO A 1 83 ? 11.988 -11.515 -9.270 1.00 94.62 83 PRO A CA 1
ATOM 690 C C . PRO A 1 83 ? 10.583 -11.534 -8.647 1.00 94.62 83 PRO A C 1
ATOM 692 O O . PRO A 1 83 ? 9.664 -12.142 -9.199 1.00 94.62 83 PRO A O 1
ATOM 695 N N . TYR A 1 84 ? 10.398 -10.893 -7.490 1.00 95.06 84 TYR A N 1
ATOM 696 C CA . TYR A 1 84 ? 9.121 -10.769 -6.805 1.00 95.06 84 TYR A CA 1
ATOM 697 C C . TYR A 1 84 ? 8.676 -9.310 -6.719 1.00 95.06 84 TYR A C 1
ATOM 699 O O . TYR A 1 84 ? 9.483 -8.379 -6.648 1.00 95.06 84 TYR A O 1
ATOM 707 N N . ARG A 1 85 ? 7.359 -9.108 -6.711 1.00 95.62 85 ARG A N 1
ATOM 708 C CA . ARG A 1 85 ? 6.709 -7.820 -6.495 1.00 95.62 85 ARG A CA 1
ATOM 709 C C . ARG A 1 85 ? 5.635 -7.937 -5.432 1.00 95.62 85 ARG A C 1
ATOM 711 O O . ARG A 1 85 ? 4.790 -8.831 -5.485 1.00 95.62 85 ARG A O 1
ATOM 718 N N . THR A 1 86 ? 5.656 -7.000 -4.495 1.00 96.06 86 THR A N 1
ATOM 719 C CA . THR A 1 86 ? 4.534 -6.749 -3.595 1.00 96.06 86 THR A CA 1
ATOM 720 C C . THR A 1 86 ? 3.437 -6.039 -4.384 1.00 96.06 86 THR A C 1
ATOM 722 O O . THR A 1 86 ? 3.695 -5.068 -5.102 1.00 96.06 86 THR A O 1
ATOM 725 N N . VAL A 1 87 ? 2.218 -6.561 -4.298 1.00 95.44 87 VAL A N 1
ATOM 726 C CA . VAL A 1 87 ? 1.028 -6.016 -4.951 1.00 95.44 87 VAL A CA 1
ATOM 727 C C . VAL A 1 87 ? -0.098 -5.874 -3.942 1.00 95.44 87 VAL A C 1
ATOM 729 O O . VAL A 1 87 ? -0.250 -6.701 -3.044 1.00 95.44 87 VAL A O 1
ATOM 732 N N . MET A 1 88 ? -0.905 -4.837 -4.126 1.00 97.44 88 MET A N 1
ATOM 733 C CA . MET A 1 88 ? -2.121 -4.624 -3.351 1.00 97.44 88 MET A CA 1
ATOM 734 C C . MET A 1 88 ? -3.253 -5.482 -3.909 1.00 97.44 88 MET A C 1
ATOM 736 O O . MET A 1 88 ? -3.428 -5.558 -5.126 1.00 97.44 88 MET A O 1
ATOM 740 N N . HIS A 1 89 ? -4.056 -6.071 -3.032 1.00 97.12 89 HIS A N 1
ATOM 741 C CA . HIS A 1 89 ? -5.314 -6.725 -3.364 1.00 97.12 89 HIS A CA 1
ATOM 742 C C . HIS A 1 89 ? -6.446 -6.094 -2.555 1.00 97.12 89 HIS A C 1
ATOM 744 O O . HIS A 1 89 ? -6.451 -6.206 -1.334 1.00 97.12 89 HIS A O 1
ATOM 750 N N . LEU A 1 90 ? -7.381 -5.430 -3.234 1.00 96.25 90 LEU A N 1
ATOM 751 C CA . LEU A 1 90 ? -8.565 -4.854 -2.605 1.00 96.25 90 LEU A CA 1
ATOM 752 C C . LEU A 1 90 ? -9.604 -5.952 -2.340 1.00 96.25 90 LEU A C 1
ATOM 754 O O . LEU A 1 90 ? -10.107 -6.582 -3.272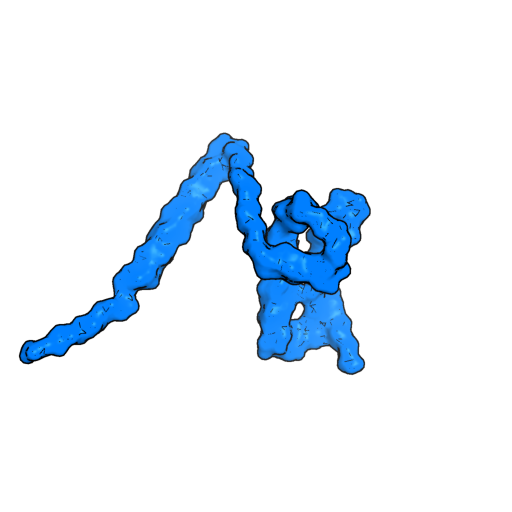 1.00 96.25 90 LEU A O 1
ATOM 758 N N . CYS A 1 91 ? -9.906 -6.173 -1.066 1.00 96.19 91 CYS A N 1
ATOM 759 C CA . CYS A 1 91 ? -10.897 -7.127 -0.591 1.00 96.19 91 CYS A CA 1
ATOM 760 C C . CYS A 1 91 ? -12.321 -6.554 -0.673 1.00 96.19 91 CYS A C 1
ATOM 762 O O . CYS A 1 91 ? -12.528 -5.348 -0.808 1.00 96.19 91 CYS A O 1
ATOM 764 N N . GLN A 1 92 ? -13.330 -7.425 -0.567 1.00 94.69 92 GLN A N 1
ATOM 765 C CA . GLN A 1 92 ? -14.745 -7.030 -0.657 1.00 94.69 92 GLN A CA 1
ATOM 766 C C . GLN A 1 92 ? -15.206 -6.143 0.507 1.00 94.69 92 GLN A C 1
ATOM 768 O O . GLN A 1 92 ? -16.090 -5.310 0.336 1.00 94.69 92 GLN A O 1
ATOM 773 N N . ASP A 1 93 ? -14.589 -6.286 1.679 1.00 94.94 93 ASP A N 1
ATOM 774 C CA . ASP A 1 93 ? -14.802 -5.408 2.836 1.00 94.94 93 ASP A CA 1
ATOM 775 C C . ASP A 1 93 ? -14.087 -4.044 2.692 1.00 94.94 93 ASP A C 1
ATOM 777 O O . ASP A 1 93 ? -14.179 -3.168 3.559 1.00 94.94 93 ASP A O 1
ATOM 781 N N . GLY A 1 94 ? -13.371 -3.858 1.578 1.00 93.06 94 GLY A N 1
ATOM 782 C CA . GLY A 1 94 ? -12.572 -2.695 1.220 1.00 93.06 94 GLY A CA 1
ATOM 783 C C . GLY A 1 94 ? -11.231 -2.604 1.955 1.00 93.06 94 GLY A C 1
ATOM 784 O O . GLY A 1 94 ? -10.634 -1.521 1.974 1.00 93.06 94 GLY A O 1
ATOM 785 N N . SER A 1 95 ? -10.797 -3.657 2.647 1.00 95.75 95 SER A N 1
ATOM 786 C CA . SER A 1 95 ? -9.427 -3.737 3.157 1.00 95.75 95 SER A CA 1
ATOM 787 C C . SER A 1 95 ? -8.451 -3.995 2.005 1.00 95.75 95 SER A C 1
ATOM 789 O O . SER A 1 95 ? -8.829 -4.543 0.968 1.00 95.75 95 SER A O 1
ATOM 791 N N . ILE A 1 96 ? -7.197 -3.575 2.152 1.00 97.38 96 ILE A N 1
ATOM 792 C CA . ILE A 1 96 ? -6.131 -3.893 1.202 1.00 97.38 96 ILE A CA 1
ATOM 793 C C . ILE A 1 96 ? -5.204 -4.927 1.831 1.00 97.38 96 ILE A C 1
ATOM 795 O O . ILE A 1 96 ? -4.582 -4.680 2.855 1.00 97.38 96 ILE A O 1
ATOM 799 N N . GLU A 1 97 ? -5.050 -6.072 1.176 1.00 97.12 97 GLU A N 1
ATOM 800 C CA . GLU A 1 97 ? -4.022 -7.053 1.513 1.00 97.12 97 GLU A CA 1
ATOM 801 C C . GLU A 1 97 ? -2.775 -6.851 0.652 1.00 97.12 97 GLU A C 1
ATOM 803 O O . GLU A 1 97 ? -2.863 -6.580 -0.550 1.00 97.12 97 GLU A O 1
ATOM 808 N N . LEU A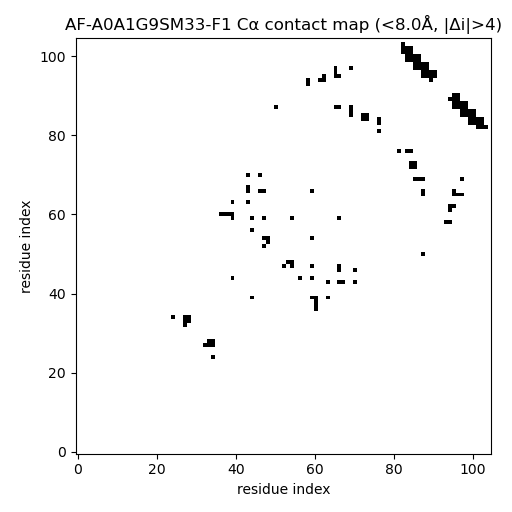 1 98 ? -1.596 -7.070 1.236 1.00 97.44 98 LEU A N 1
ATOM 809 C CA . LEU A 1 98 ? -0.341 -7.111 0.490 1.00 97.44 98 LEU A CA 1
ATOM 810 C C . LEU A 1 98 ? 0.021 -8.550 0.149 1.00 97.44 98 LEU A C 1
ATOM 812 O O . LEU A 1 98 ? 0.206 -9.390 1.026 1.00 97.44 98 LEU A O 1
ATOM 816 N N . ARG A 1 99 ? 0.155 -8.831 -1.146 1.00 95.62 99 ARG A N 1
ATOM 817 C CA . ARG A 1 99 ? 0.524 -10.153 -1.657 1.00 95.62 99 ARG A CA 1
ATOM 818 C C . ARG A 1 99 ? 1.841 -10.071 -2.401 1.00 95.62 99 ARG A C 1
ATOM 820 O O . ARG A 1 99 ? 2.091 -9.120 -3.136 1.00 95.62 99 ARG A O 1
ATOM 827 N N . MET A 1 100 ? 2.670 -11.094 -2.254 1.00 95.38 100 MET A N 1
ATOM 828 C CA . MET A 1 100 ? 3.889 -11.227 -3.040 1.00 95.38 100 MET A CA 1
ATOM 829 C C . MET A 1 100 ? 3.599 -12.058 -4.288 1.00 95.38 100 MET A C 1
ATOM 831 O O . MET A 1 100 ? 2.987 -13.122 -4.206 1.00 95.38 100 MET A O 1
ATOM 835 N N . ARG A 1 101 ? 4.022 -11.573 -5.454 1.00 94.56 101 ARG A N 1
ATOM 836 C CA . ARG A 1 101 ? 3.883 -12.282 -6.729 1.00 94.56 101 ARG A CA 1
ATOM 837 C C . ARG A 1 101 ? 5.215 -12.349 -7.441 1.00 94.56 101 ARG A C 1
ATOM 839 O O . ARG A 1 101 ? 5.963 -11.378 -7.438 1.00 94.56 101 ARG A O 1
ATOM 846 N N . ARG A 1 102 ? 5.501 -13.479 -8.081 1.00 94.06 102 ARG A N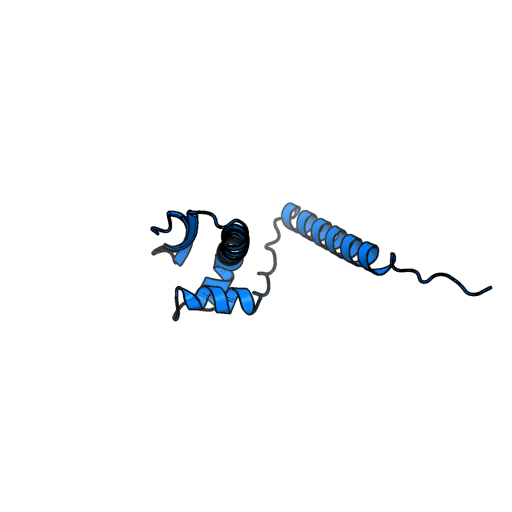 1
ATOM 847 C CA . ARG A 1 102 ? 6.640 -13.585 -8.990 1.00 94.06 102 ARG A CA 1
ATOM 848 C C . ARG A 1 102 ? 6.319 -12.798 -10.261 1.00 94.06 102 ARG A C 1
ATOM 850 O O . ARG A 1 102 ? 5.276 -13.034 -10.869 1.00 94.06 102 ARG A O 1
ATOM 857 N N . ILE A 1 103 ? 7.186 -11.867 -10.643 1.00 87.44 103 ILE A N 1
ATOM 858 C CA . ILE A 1 103 ? 7.129 -11.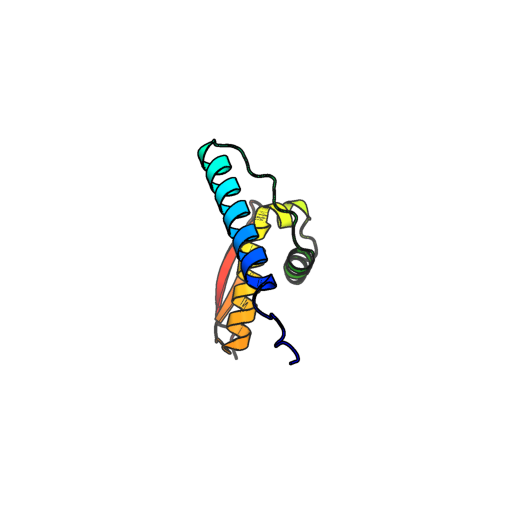256 -11.973 1.00 87.44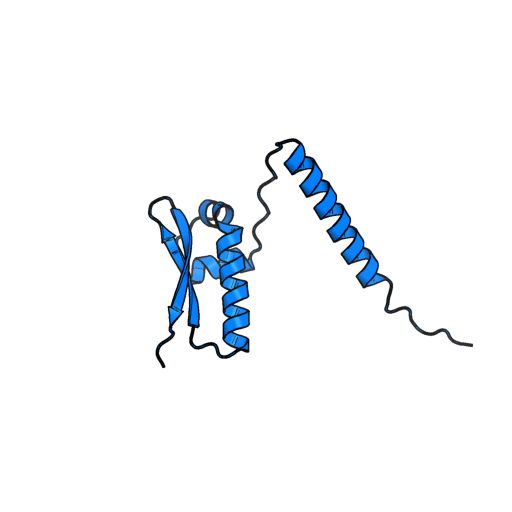 103 ILE A CA 1
ATOM 859 C C . ILE A 1 103 ? 7.747 -12.261 -12.940 1.00 87.44 103 ILE A C 1
ATOM 861 O O . ILE A 1 103 ? 8.889 -12.685 -12.761 1.00 87.44 103 ILE A O 1
ATOM 865 N N . SER A 1 104 ? 6.937 -12.731 -13.888 1.00 70.62 104 SER A N 1
ATOM 866 C CA . SER A 1 104 ? 7.443 -13.595 -14.955 1.00 70.62 104 SER A CA 1
ATOM 867 C C . SER A 1 104 ? 8.325 -12.750 -15.880 1.00 70.62 104 SER A C 1
ATOM 869 O O . SER A 1 104 ? 7.979 -11.584 -16.091 1.00 70.62 104 SER A O 1
ATOM 871 N N . PRO A 1 105 ? 9.462 -13.289 -16.353 1.00 59.72 105 PRO A N 1
ATOM 872 C CA . PRO A 1 105 ? 10.305 -12.615 -17.334 1.00 59.72 105 PRO A CA 1
ATOM 873 C C . PRO A 1 105 ? 9.581 -12.406 -18.667 1.00 59.72 105 PRO A C 1
ATOM 875 O O . PRO A 1 105 ? 8.665 -13.205 -18.975 1.00 59.72 105 PRO A O 1
#

Solvent-accessible surface area (backbone atoms only — not comparable to full-atom values): 6446 Å² total; per-residue (Å²): 142,82,82,82,81,85,86,65,71,64,63,58,54,51,53,50,51,51,51,51,50,52,51,53,50,54,50,40,55,74,68,70,49,81,72,79,80,73,85,72,53,68,66,49,55,52,57,49,34,74,79,38,73,84,64,49,69,68,50,48,54,75,35,44,65,54,50,46,50,37,52,54,50,34,56,51,27,61,76,66,67,45,61,47,40,56,41,81,44,81,43,95,91,59,49,60,46,82,43,81,40,74,58,78,132

Sequence (105 aa):
MKTSRPETGVKDTEKSRILHRLRKIRQEAAAGNRFPEPEVDPEVTMFARLFYPEISDTLIQRNWLEITNCMQHRQQQEREHSPYRTVMHLCQDGSIELRMRRISP

pLDDT: mean 84.45, std 15.97, range [39.97, 97.44]